Protein AF-A0A1G0H9F5-F1 (afdb_monomer)

Sequence (60 aa):
MRVAIERINRLEQENERLKRENAQLLQKFVVWQYNAHAHGLDSHKLNKALPSIDRGQTEK

pLDDT: mean 88.77, std 13.84, range [44.97, 98.69]

Solvent-accessible surface area (backbone atoms only — not comparable to full-atom values): 3712 Å² total; per-residue (Å²): 112,67,71,60,53,57,50,48,56,51,51,52,54,51,50,56,50,50,52,52,53,49,54,54,50,51,54,50,49,52,54,51,52,52,52,35,48,77,70,74,49,52,70,70,69,73,68,49,76,78,76,84,78,80,75,72,77,80,82,130

Foldseek 3Di:
DVVVVVVVVVVVVVVVVVVVVVVVVVVVVVVVVVVCVVVVHDPVNVPDPDPPPCPDPPDD

Mean predicted aligned error: 7.91 Å

Radius of gyration: 20.31 Å; Cα contacts (8 Å, |Δi|>4): 4; chains: 1; bounding box: 36×40×47 Å

Structure (mmCIF, N/CA/C/O backbone):
data_AF-A0A1G0H9F5-F1
#
_entry.id   AF-A0A1G0H9F5-F1
#
loop_
_atom_site.group_PDB
_atom_site.id
_atom_site.type_symbol
_atom_site.label_atom_id
_atom_site.label_alt_id
_atom_site.label_comp_id
_atom_site.label_asym_id
_atom_site.label_entity_id
_atom_site.label_seq_id
_atom_site.pdbx_PDB_ins_code
_atom_site.Cartn_x
_atom_site.Cartn_y
_atom_site.Cartn_z
_atom_site.occupancy
_atom_site.B_iso_or_equiv
_atom_site.auth_seq_id
_atom_site.auth_comp_id
_atom_site.auth_asym_id
_atom_site.auth_ato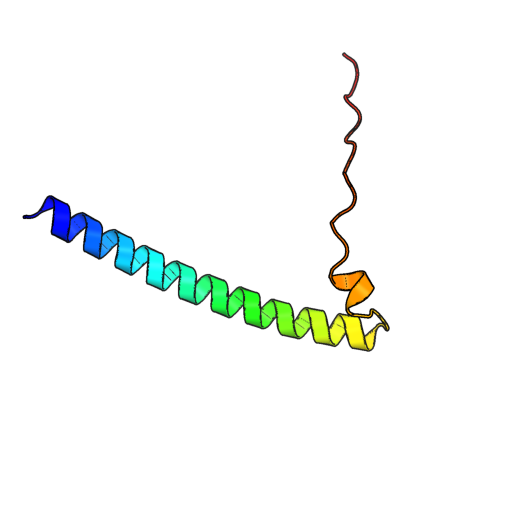m_id
_atom_site.pdbx_PDB_model_num
ATOM 1 N N . MET A 1 1 ? 22.703 -0.445 -27.961 1.00 65.81 1 MET A N 1
ATOM 2 C CA . MET A 1 1 ? 21.944 -1.555 -27.334 1.00 65.81 1 MET A CA 1
ATOM 3 C C . MET A 1 1 ? 22.255 -1.729 -25.843 1.00 65.81 1 MET A C 1
ATOM 5 O O . MET A 1 1 ? 21.314 -1.723 -25.066 1.00 65.81 1 MET A O 1
ATOM 9 N N . ARG A 1 2 ? 23.529 -1.793 -25.411 1.00 87.56 2 ARG A N 1
ATOM 10 C CA . ARG A 1 2 ? 23.909 -1.949 -23.982 1.00 87.56 2 ARG A CA 1
ATOM 11 C C . ARG A 1 2 ? 23.298 -0.915 -23.023 1.00 87.56 2 ARG A C 1
ATOM 13 O O . ARG A 1 2 ? 22.694 -1.303 -22.036 1.00 87.56 2 ARG A O 1
ATOM 20 N N . VAL A 1 3 ? 23.354 0.375 -23.364 1.00 91.56 3 VAL A N 1
ATOM 21 C CA . VAL A 1 3 ? 22.824 1.462 -22.509 1.00 91.56 3 VAL A CA 1
ATOM 22 C C . VAL A 1 3 ? 21.317 1.327 -22.244 1.00 91.56 3 VAL A C 1
ATOM 24 O O . VAL A 1 3 ? 20.855 1.590 -21.136 1.00 91.56 3 VAL A O 1
ATOM 27 N N . ALA A 1 4 ? 20.546 0.883 -23.241 1.00 92.62 4 ALA A N 1
ATOM 28 C CA . ALA A 1 4 ? 19.109 0.661 -23.083 1.00 92.62 4 ALA A CA 1
ATOM 29 C C . ALA A 1 4 ? 18.825 -0.524 -22.144 1.00 92.62 4 ALA A C 1
ATOM 31 O O . ALA A 1 4 ? 17.982 -0.409 -21.261 1.00 92.62 4 ALA A O 1
ATOM 32 N N . ILE A 1 5 ? 19.581 -1.618 -22.277 1.00 95.94 5 ILE A N 1
ATOM 33 C CA . ILE A 1 5 ? 19.467 -2.804 -21.412 1.00 95.94 5 ILE A CA 1
ATOM 34 C C . ILE A 1 5 ? 19.831 -2.454 -19.960 1.00 95.94 5 ILE A C 1
ATOM 36 O O . ILE A 1 5 ? 19.097 -2.785 -19.037 1.00 95.94 5 ILE A O 1
ATOM 40 N N . GLU A 1 6 ? 20.912 -1.704 -19.741 1.00 96.06 6 GLU A N 1
ATOM 41 C CA . GLU A 1 6 ? 21.304 -1.237 -18.403 1.00 96.06 6 GLU A CA 1
ATOM 42 C C . GLU A 1 6 ? 20.273 -0.292 -17.773 1.00 96.06 6 GLU A C 1
ATOM 44 O O . GLU A 1 6 ? 20.127 -0.243 -16.549 1.00 96.06 6 GLU A O 1
ATOM 49 N N . ARG A 1 7 ? 19.568 0.504 -18.587 1.00 96.75 7 ARG A N 1
ATOM 50 C CA . ARG A 1 7 ? 18.481 1.358 -18.099 1.00 96.75 7 ARG A CA 1
ATOM 51 C C . ARG A 1 7 ? 17.266 0.526 -17.700 1.00 96.75 7 ARG A C 1
ATOM 53 O O . ARG A 1 7 ? 16.710 0.799 -16.642 1.00 96.75 7 ARG A O 1
ATOM 60 N N . ILE A 1 8 ? 16.898 -0.472 -18.502 1.00 97.56 8 ILE A N 1
ATOM 61 C CA . ILE A 1 8 ? 15.793 -1.393 -18.205 1.00 97.56 8 ILE A CA 1
ATOM 62 C C . ILE A 1 8 ? 16.068 -2.130 -16.894 1.00 97.56 8 ILE A C 1
ATOM 64 O O . ILE A 1 8 ? 15.281 -1.997 -15.965 1.00 97.56 8 ILE A O 1
ATOM 68 N N . ASN A 1 9 ? 17.235 -2.764 -16.755 1.00 97.81 9 ASN A N 1
ATOM 69 C CA . ASN A 1 9 ? 17.583 -3.517 -15.547 1.00 97.81 9 ASN A CA 1
ATOM 70 C C . ASN A 1 9 ? 17.542 -2.646 -14.278 1.00 97.81 9 ASN A C 1
ATOM 72 O O . ASN A 1 9 ? 17.080 -3.088 -13.227 1.00 97.81 9 ASN A O 1
ATOM 76 N N . ARG A 1 10 ? 18.007 -1.390 -14.361 1.00 97.81 10 ARG A N 1
ATOM 77 C CA . ARG A 1 10 ? 17.932 -0.444 -13.235 1.00 97.81 10 ARG A CA 1
ATOM 78 C C . ARG A 1 10 ? 16.493 -0.086 -12.882 1.00 97.81 10 ARG A C 1
ATOM 80 O O . ARG A 1 10 ? 16.147 -0.086 -11.705 1.00 97.81 10 ARG A O 1
ATOM 87 N N . LEU A 1 11 ? 15.668 0.204 -13.887 1.00 98.38 11 LEU A N 1
ATOM 88 C CA . LEU A 1 11 ? 14.261 0.538 -13.677 1.00 98.38 11 LEU A CA 1
ATOM 89 C C . LEU A 1 11 ? 13.477 -0.649 -13.109 1.00 98.38 11 LEU A C 1
ATOM 91 O O . LEU A 1 11 ? 12.652 -0.445 -12.228 1.00 98.38 11 LEU A O 1
ATOM 95 N N . GLU A 1 12 ? 13.754 -1.874 -13.551 1.00 98.38 12 GLU A N 1
ATOM 96 C CA . GLU A 1 12 ? 13.134 -3.086 -13.004 1.00 98.38 12 GLU A CA 1
ATOM 97 C C . GLU A 1 12 ? 13.502 -3.286 -11.530 1.00 98.38 12 GLU A C 1
ATOM 99 O O . GLU A 1 12 ? 12.622 -3.487 -10.694 1.00 98.38 12 GLU A O 1
ATOM 104 N N . GLN A 1 13 ? 14.784 -3.148 -11.178 1.00 98.50 13 GLN A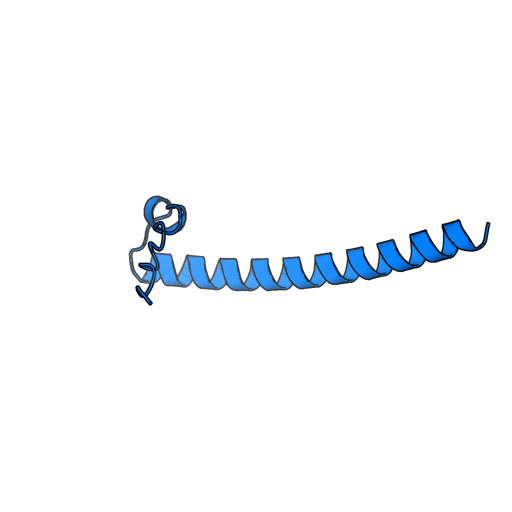 N 1
ATOM 105 C CA . GLN A 1 13 ? 15.234 -3.250 -9.786 1.00 98.50 13 GLN A CA 1
ATOM 106 C C . GLN A 1 13 ? 14.614 -2.168 -8.895 1.00 98.50 13 GLN A C 1
ATOM 108 O O . GLN A 1 13 ? 14.196 -2.448 -7.768 1.00 98.50 13 GLN A O 1
ATOM 113 N N . GLU A 1 14 ? 14.540 -0.933 -9.391 1.00 98.44 14 GLU A N 1
ATOM 114 C CA . GLU A 1 14 ? 13.905 0.169 -8.676 1.00 98.44 14 GLU A CA 1
ATOM 115 C C . GLU A 1 14 ? 12.403 -0.068 -8.508 1.00 98.44 14 GLU A C 1
ATOM 117 O O . GLU A 1 14 ? 11.874 0.118 -7.414 1.00 98.44 14 GLU A O 1
ATOM 122 N N . ASN A 1 15 ? 11.727 -0.553 -9.549 1.00 98.62 15 ASN A N 1
ATOM 123 C CA . ASN A 1 15 ? 10.306 -0.867 -9.503 1.00 98.62 15 ASN A CA 1
ATOM 124 C C . ASN A 1 15 ? 10.002 -1.956 -8.465 1.00 98.62 15 ASN A C 1
ATOM 126 O O . ASN A 1 15 ? 9.106 -1.783 -7.640 1.00 98.62 15 ASN A O 1
ATOM 130 N N . GLU A 1 16 ? 10.787 -3.034 -8.437 1.00 98.69 16 GLU A N 1
ATOM 131 C CA . GLU A 1 16 ? 10.627 -4.104 -7.449 1.00 98.69 16 GLU A CA 1
ATOM 132 C C . GLU A 1 16 ? 10.915 -3.629 -6.021 1.00 98.69 16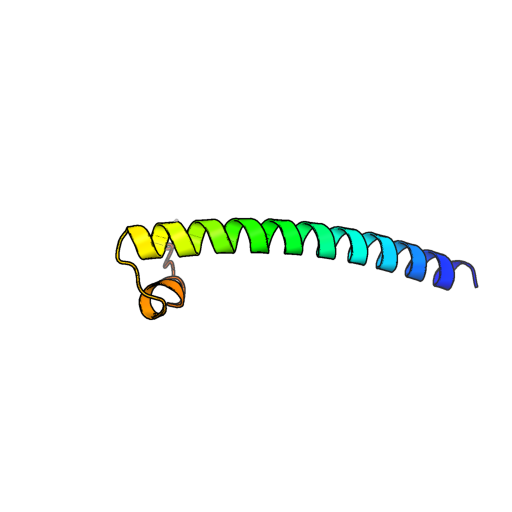 GLU A C 1
ATOM 134 O O . GLU A 1 16 ? 10.201 -3.989 -5.080 1.00 98.69 16 GLU A O 1
ATOM 139 N N . ARG A 1 17 ? 11.916 -2.760 -5.833 1.00 98.62 17 ARG A N 1
ATOM 140 C CA . ARG A 1 17 ? 12.164 -2.120 -4.535 1.00 98.62 17 ARG A CA 1
ATOM 141 C C . ARG A 1 17 ? 10.968 -1.271 -4.097 1.00 98.62 17 ARG A C 1
ATOM 143 O O . ARG A 1 17 ? 10.487 -1.453 -2.980 1.00 98.62 17 ARG A O 1
ATOM 150 N N . LEU A 1 18 ? 10.461 -0.407 -4.976 1.00 98.69 18 LEU A N 1
ATOM 151 C CA . LEU A 1 18 ? 9.325 0.472 -4.692 1.00 98.69 18 LEU A CA 1
ATOM 152 C C . LEU A 1 18 ? 8.049 -0.317 -4.386 1.00 98.69 18 LEU A C 1
ATOM 154 O O . LEU A 1 18 ? 7.316 0.045 -3.469 1.00 98.69 18 LEU A O 1
ATOM 158 N N . LYS A 1 19 ? 7.792 -1.427 -5.089 1.00 98.56 19 LYS A N 1
ATOM 159 C CA . LYS A 1 19 ? 6.666 -2.324 -4.784 1.00 98.56 19 LYS A CA 1
ATOM 160 C C . LYS A 1 19 ? 6.758 -2.892 -3.370 1.00 98.56 19 LYS A C 1
ATOM 162 O O . LYS A 1 19 ? 5.761 -2.879 -2.649 1.00 98.56 19 LYS A O 1
ATOM 167 N N . ARG A 1 20 ? 7.942 -3.358 -2.954 1.00 98.56 20 ARG A N 1
ATOM 168 C CA . ARG A 1 20 ? 8.160 -3.874 -1.590 1.00 98.56 20 ARG A CA 1
ATOM 169 C C . ARG A 1 20 ? 7.967 -2.792 -0.533 1.00 98.56 20 ARG A C 1
ATOM 171 O O . ARG A 1 20 ? 7.281 -3.032 0.456 1.00 98.56 20 ARG A O 1
ATOM 178 N N . GLU A 1 21 ? 8.544 -1.613 -0.746 1.00 98.50 21 GLU A N 1
ATOM 179 C CA . GLU A 1 21 ? 8.398 -0.476 0.169 1.00 98.50 21 GLU A CA 1
ATOM 180 C C . GLU A 1 21 ? 6.927 -0.048 0.286 1.00 98.50 21 GLU A C 1
ATOM 182 O O . GLU A 1 21 ? 6.423 0.128 1.394 1.00 98.50 21 GLU A O 1
ATOM 187 N N . ASN A 1 22 ? 6.200 0.020 -0.832 1.00 98.56 22 ASN A N 1
ATOM 188 C CA . ASN A 1 22 ? 4.774 0.336 -0.844 1.00 98.56 22 ASN A CA 1
ATOM 189 C C . ASN A 1 22 ? 3.950 -0.715 -0.080 1.00 98.56 22 ASN A C 1
ATOM 191 O O . ASN A 1 22 ? 3.148 -0.361 0.780 1.00 98.56 22 ASN A O 1
ATOM 195 N N . ALA A 1 23 ? 4.200 -2.010 -0.299 1.00 98.38 23 ALA A N 1
ATOM 196 C CA . ALA A 1 23 ? 3.517 -3.073 0.440 1.00 98.38 23 ALA A CA 1
ATOM 197 C C . ALA A 1 23 ? 3.737 -2.964 1.963 1.00 98.38 23 ALA A C 1
ATOM 199 O O . ALA A 1 23 ? 2.794 -3.100 2.743 1.00 98.38 23 ALA A O 1
ATOM 200 N N . GLN A 1 24 ? 4.963 -2.652 2.394 1.00 98.25 24 GLN A N 1
ATOM 201 C CA . GLN A 1 24 ? 5.278 -2.432 3.809 1.00 98.25 24 GLN A CA 1
ATOM 202 C C . GLN A 1 24 ? 4.586 -1.184 4.375 1.00 98.25 24 GLN A C 1
ATOM 204 O O . GLN A 1 24 ? 4.107 -1.202 5.511 1.00 98.25 24 GLN A O 1
ATOM 209 N N . LEU A 1 25 ? 4.521 -0.096 3.604 1.00 98.25 25 LEU A N 1
ATOM 210 C CA . LEU A 1 25 ? 3.810 1.120 4.000 1.00 98.25 25 LEU A CA 1
ATOM 211 C C . LEU A 1 25 ? 2.304 0.875 4.118 1.00 98.25 25 LEU A C 1
ATOM 213 O O . LEU A 1 25 ? 1.710 1.292 5.108 1.00 98.25 25 LEU A O 1
ATOM 217 N N . LEU A 1 26 ? 1.703 0.143 3.177 1.00 98.12 26 LEU A N 1
ATOM 218 C CA . LEU A 1 26 ? 0.292 -0.244 3.234 1.00 98.12 26 LEU A CA 1
ATOM 219 C C . LEU A 1 26 ? -0.013 -1.092 4.471 1.00 98.12 26 LEU A C 1
ATOM 221 O O . LEU A 1 26 ? -1.003 -0.840 5.155 1.00 98.12 26 LEU A O 1
ATOM 225 N N . GLN A 1 27 ? 0.860 -2.042 4.817 1.00 97.94 27 GLN A N 1
ATOM 226 C CA . GLN A 1 27 ? 0.707 -2.829 6.041 1.00 97.94 27 GLN A CA 1
ATOM 227 C C . GLN A 1 27 ? 0.700 -1.933 7.291 1.00 97.94 27 GLN A C 1
ATOM 229 O O . GLN A 1 27 ? -0.181 -2.064 8.143 1.00 97.94 27 GLN A O 1
ATOM 234 N N . LYS A 1 28 ? 1.649 -0.993 7.396 1.00 97.44 28 LYS A N 1
ATOM 235 C CA . LYS A 1 28 ? 1.691 -0.024 8.507 1.00 97.44 28 LYS A CA 1
ATOM 236 C C . LYS A 1 28 ? 0.447 0.859 8.530 1.00 97.44 28 LYS A C 1
ATOM 238 O O . LYS A 1 28 ? -0.117 1.088 9.596 1.00 97.44 28 LYS A O 1
ATOM 243 N N . PHE A 1 29 ? -0.007 1.304 7.361 1.00 95.50 29 PHE A N 1
ATOM 244 C CA . PHE A 1 29 ? -1.192 2.138 7.219 1.00 95.50 29 PHE A CA 1
ATOM 245 C C . PHE A 1 29 ? -2.453 1.441 7.746 1.00 95.50 29 PHE A C 1
ATOM 247 O O . PHE A 1 29 ? -3.241 2.065 8.451 1.00 95.50 29 PHE A O 1
ATOM 254 N N . VAL A 1 30 ? -2.626 0.139 7.492 1.00 95.44 30 VAL A N 1
ATOM 255 C CA . VAL A 1 30 ? -3.743 -0.644 8.05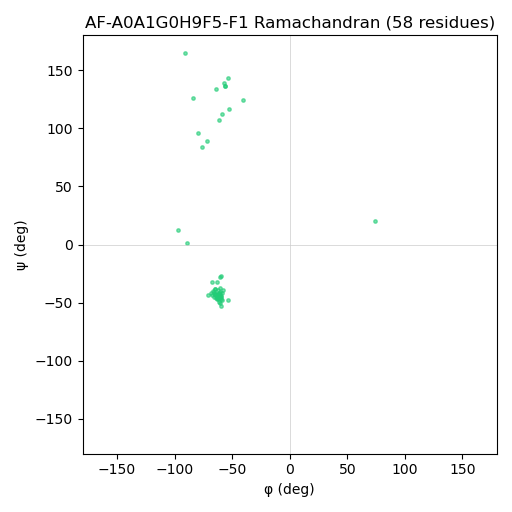6 1.00 95.44 30 VAL A CA 1
ATOM 256 C C . VAL A 1 30 ? -3.682 -0.690 9.585 1.00 95.44 30 VAL A C 1
ATOM 258 O O . VAL A 1 30 ? -4.687 -0.425 10.242 1.00 95.44 30 VAL A O 1
ATOM 261 N N . VAL A 1 31 ? -2.508 -0.968 10.161 1.00 96.50 31 VAL A N 1
ATO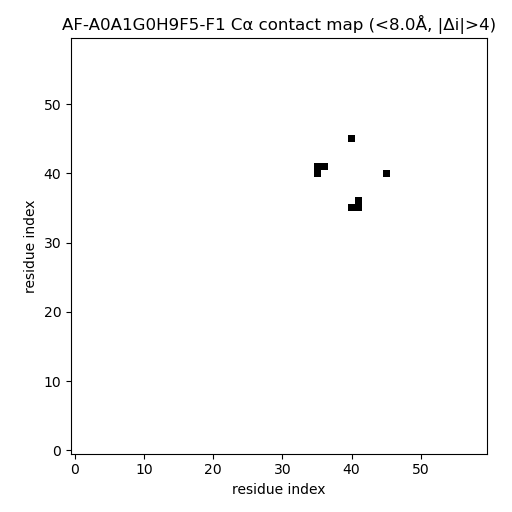M 262 C CA . VAL A 1 31 ? -2.324 -1.000 11.624 1.00 96.50 31 VAL A CA 1
ATOM 263 C C . VAL A 1 31 ? -2.656 0.355 12.248 1.00 96.50 31 VAL A C 1
ATOM 265 O O . VAL A 1 31 ? -3.362 0.424 13.254 1.00 96.50 31 VAL A O 1
ATOM 268 N N . TRP A 1 32 ? -2.186 1.447 11.645 1.00 95.44 32 TRP A N 1
ATOM 269 C CA . TRP A 1 32 ? -2.466 2.794 12.138 1.00 95.44 32 TRP A CA 1
ATOM 270 C C . TRP A 1 32 ? -3.939 3.164 12.030 1.00 95.44 32 TRP A C 1
ATOM 272 O O . TRP A 1 32 ? -4.467 3.736 12.977 1.00 95.44 32 TRP A O 1
ATOM 282 N N . GLN A 1 33 ? -4.615 2.808 10.935 1.00 93.12 33 GLN A N 1
ATOM 283 C CA . GLN A 1 33 ? -6.055 3.031 10.803 1.00 93.12 33 GLN A CA 1
ATOM 284 C C . GLN A 1 33 ? -6.849 2.272 11.870 1.00 93.12 33 GLN A C 1
ATOM 286 O O . GLN A 1 33 ? -7.736 2.855 12.490 1.00 93.12 33 GLN A O 1
ATOM 291 N N . TYR A 1 34 ? -6.512 1.003 12.124 1.00 95.00 34 TYR A N 1
ATOM 292 C CA . TYR A 1 34 ? -7.160 0.219 13.176 1.00 95.00 34 TYR A CA 1
ATOM 293 C C . TYR A 1 34 ? -6.967 0.862 14.555 1.00 95.00 34 TYR A C 1
ATOM 295 O O . TYR A 1 34 ? -7.941 1.096 15.268 1.00 95.00 34 TYR A O 1
ATOM 303 N N . ASN A 1 35 ? -5.726 1.206 14.908 1.00 96.06 35 ASN A N 1
ATOM 304 C CA . ASN A 1 35 ? -5.428 1.844 16.190 1.00 96.06 35 ASN A CA 1
ATOM 305 C C . ASN A 1 35 ? -6.125 3.205 16.313 1.00 96.06 35 ASN A C 1
ATOM 307 O O . ASN A 1 35 ? -6.700 3.513 17.351 1.00 96.06 35 ASN A O 1
ATOM 311 N N . ALA A 1 36 ? -6.122 4.011 15.251 1.00 95.38 36 ALA A N 1
ATOM 312 C CA . ALA A 1 36 ? -6.809 5.294 15.220 1.00 95.38 36 ALA A CA 1
ATOM 313 C C . ALA A 1 36 ? -8.311 5.132 15.490 1.00 95.38 36 ALA A C 1
ATOM 315 O O . ALA A 1 36 ? -8.848 5.807 16.369 1.00 95.38 36 ALA A O 1
ATOM 316 N N . HIS A 1 37 ? -8.960 4.186 14.810 1.00 92.75 37 HIS A N 1
ATOM 317 C CA . HIS A 1 37 ? -10.363 3.866 15.045 1.00 92.75 37 HIS A CA 1
ATOM 318 C C . HIS A 1 37 ? -10.609 3.393 16.488 1.00 92.75 37 HIS A C 1
ATOM 320 O O . HIS A 1 37 ? -11.524 3.884 17.145 1.00 92.75 37 HIS A O 1
ATOM 326 N N . ALA A 1 38 ? -9.762 2.503 17.019 1.00 95.19 38 ALA A N 1
ATOM 327 C CA . ALA A 1 38 ? -9.844 2.034 18.406 1.00 95.19 38 ALA A CA 1
ATOM 328 C C . ALA A 1 38 ? -9.709 3.174 19.437 1.00 95.19 38 ALA A C 1
ATOM 330 O O . ALA A 1 38 ? -10.260 3.086 20.532 1.00 95.19 38 ALA A O 1
ATOM 331 N N . HIS A 1 39 ? -9.024 4.261 19.075 1.00 95.94 39 HIS A N 1
ATOM 332 C CA . HIS A 1 39 ? -8.875 5.471 19.886 1.00 95.94 39 HIS A CA 1
ATOM 333 C C . HIS A 1 39 ? -9.868 6.595 19.526 1.00 95.94 39 HIS A C 1
ATOM 335 O O . HIS A 1 39 ? -9.707 7.724 19.989 1.00 95.94 39 HIS A O 1
ATOM 341 N N . GLY A 1 40 ? -10.904 6.318 18.725 1.00 93.56 40 GLY A N 1
ATOM 342 C CA . GLY A 1 40 ? -11.960 7.285 18.402 1.00 93.56 40 GLY A CA 1
ATOM 343 C C . GLY A 1 40 ? -11.544 8.392 17.424 1.00 93.56 40 GLY A C 1
ATOM 344 O O . GLY A 1 40 ? -12.179 9.449 17.370 1.00 93.56 40 GLY A O 1
ATOM 345 N N . LEU A 1 41 ? -10.471 8.184 16.657 1.00 93.00 41 LEU A N 1
ATOM 346 C CA . LEU A 1 41 ? -10.107 9.051 15.539 1.00 93.00 41 LEU A CA 1
ATOM 347 C C . LEU A 1 41 ? -10.887 8.631 14.291 1.00 93.00 41 LEU A C 1
ATOM 349 O O . LEU A 1 41 ? -10.842 7.478 13.867 1.00 93.00 41 LEU A O 1
ATOM 353 N N . ASP A 1 42 ? -11.578 9.594 13.690 1.00 87.88 42 ASP A N 1
ATOM 354 C CA . ASP A 1 42 ? -12.301 9.417 12.435 1.00 87.88 42 ASP A CA 1
ATOM 355 C C . ASP A 1 42 ? -11.426 9.745 11.211 1.00 87.88 42 ASP A C 1
ATOM 357 O O . ASP A 1 42 ? -10.371 10.386 11.297 1.00 87.88 42 ASP A O 1
ATOM 361 N N . SER A 1 43 ? -11.883 9.319 10.033 1.00 85.31 43 SER A N 1
ATOM 362 C CA . SER A 1 43 ? -11.180 9.551 8.770 1.00 85.31 43 SER A CA 1
ATOM 363 C C . SER A 1 43 ? -11.009 11.036 8.440 1.00 85.31 43 SER A C 1
ATOM 365 O O . SER A 1 43 ? -10.048 11.388 7.762 1.00 85.31 43 SER A O 1
ATOM 367 N N . HIS A 1 44 ? -11.898 11.923 8.897 1.00 87.69 44 HIS A N 1
ATOM 368 C CA . HIS A 1 44 ? -11.770 13.355 8.627 1.00 87.69 44 HIS A CA 1
ATOM 369 C C . HIS A 1 44 ? -10.546 13.937 9.346 1.00 87.69 44 HIS A C 1
ATOM 371 O O . HIS A 1 44 ? -9.758 14.663 8.739 1.00 87.69 44 HIS A O 1
ATOM 377 N N . LYS A 1 45 ? -10.329 13.551 10.608 1.00 86.62 45 LYS A N 1
ATOM 378 C CA . LYS A 1 45 ? -9.133 13.922 11.377 1.00 86.62 45 LYS A CA 1
ATOM 379 C C . LYS A 1 45 ? -7.859 13.328 10.783 1.00 86.62 45 LYS A C 1
ATOM 381 O O 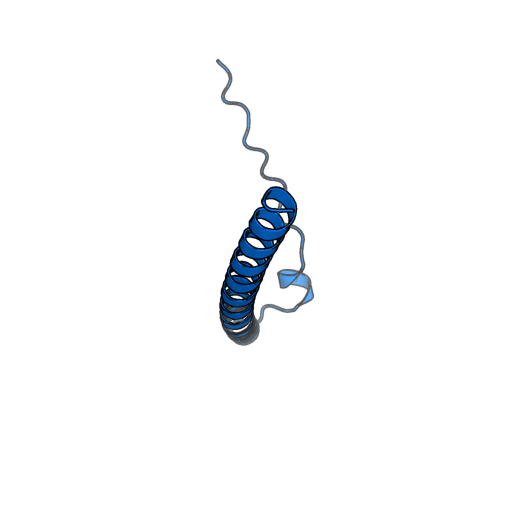. LYS A 1 45 ? -6.862 14.038 10.688 1.00 86.62 45 LYS A O 1
ATOM 386 N N . LEU A 1 46 ? -7.890 12.061 10.366 1.00 87.31 46 LEU A N 1
ATOM 387 C CA . LEU A 1 46 ? -6.719 11.379 9.797 1.00 87.31 46 LEU A CA 1
ATOM 388 C C . LEU A 1 46 ? -6.283 11.950 8.441 1.00 87.31 46 LEU A C 1
ATOM 390 O O . LEU A 1 46 ? -5.093 11.967 8.148 1.00 87.31 46 LEU A O 1
ATOM 394 N N . ASN A 1 47 ? -7.226 12.435 7.630 1.00 88.00 47 ASN A N 1
ATOM 395 C CA . ASN A 1 47 ? -6.941 13.031 6.320 1.00 88.00 47 ASN A CA 1
ATOM 396 C C . ASN A 1 47 ? -6.665 14.540 6.378 1.00 88.00 47 ASN A C 1
ATOM 398 O O . ASN A 1 47 ? -6.461 15.174 5.341 1.00 88.00 47 ASN A O 1
ATOM 402 N N . LYS A 1 48 ? -6.678 15.146 7.570 1.00 89.44 48 LYS A N 1
ATOM 403 C CA . LYS A 1 48 ? -6.374 16.566 7.712 1.00 89.44 48 LYS A CA 1
ATOM 404 C C . LYS A 1 48 ? -4.922 16.812 7.299 1.00 89.44 48 LYS A C 1
AT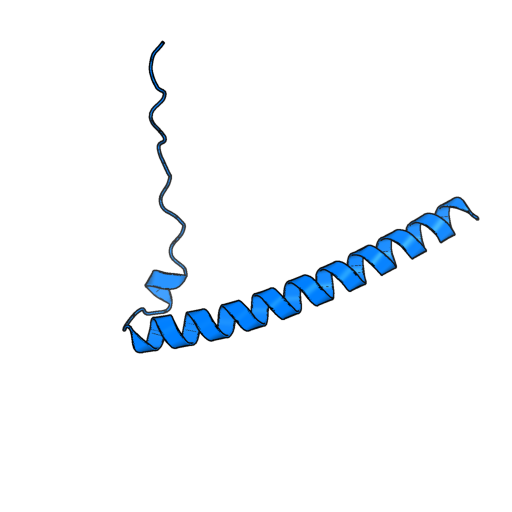OM 406 O O . LYS A 1 48 ? -4.019 16.098 7.731 1.00 89.44 48 LYS A O 1
ATOM 411 N N . ALA A 1 49 ? -4.701 17.842 6.483 1.00 86.56 49 ALA A N 1
ATOM 412 C CA . ALA A 1 49 ? -3.354 18.272 6.131 1.00 86.56 49 ALA A CA 1
ATOM 413 C C . ALA A 1 49 ? -2.526 18.517 7.400 1.00 86.56 49 ALA A C 1
ATOM 415 O O . ALA A 1 49 ? -3.043 19.020 8.406 1.00 86.56 49 ALA A O 1
ATOM 416 N N . LEU A 1 50 ? -1.239 18.169 7.341 1.00 82.56 50 LEU A N 1
ATOM 417 C CA . LEU A 1 50 ? -0.322 18.473 8.430 1.00 82.56 50 LEU A CA 1
ATOM 418 C C . LEU A 1 50 ? -0.343 19.988 8.684 1.00 82.56 50 LEU A C 1
ATOM 420 O O . LEU A 1 50 ? -0.355 20.761 7.721 1.00 82.56 50 LEU A O 1
ATOM 424 N N . PRO A 1 51 ? -0.379 20.428 9.953 1.00 80.50 51 PRO A N 1
ATOM 425 C CA . PRO A 1 51 ? -0.339 21.848 10.258 1.00 80.50 51 PRO A CA 1
ATOM 426 C C . PRO A 1 51 ? 0.928 22.457 9.652 1.00 80.50 51 PRO A C 1
ATOM 428 O O . PRO A 1 51 ? 2.000 21.848 9.705 1.00 80.50 51 PRO A O 1
ATOM 431 N N . SER A 1 52 ? 0.802 23.653 9.074 1.00 77.38 52 SER A N 1
ATOM 432 C CA . SER A 1 52 ? 1.963 24.413 8.614 1.00 77.38 52 SER A CA 1
ATOM 433 C C . SER A 1 52 ? 2.872 24.649 9.813 1.00 77.38 52 SER A C 1
ATOM 435 O O 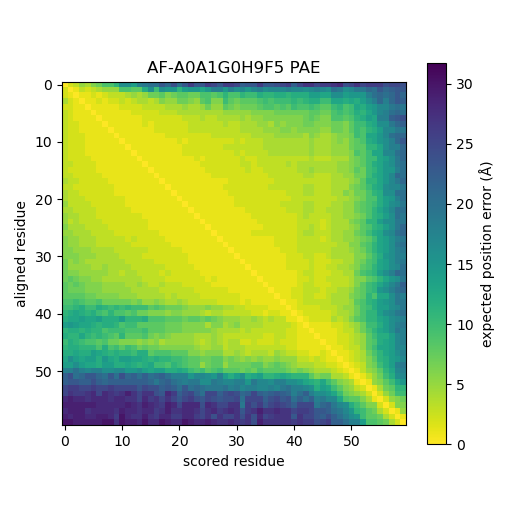. SER A 1 52 ? 2.487 25.338 10.758 1.00 77.38 52 SER A O 1
ATOM 437 N N . ILE A 1 53 ? 4.053 24.033 9.812 1.00 69.31 53 ILE A N 1
ATOM 438 C CA . ILE A 1 53 ? 5.035 24.267 10.864 1.00 69.31 53 ILE A CA 1
ATOM 439 C C . ILE A 1 53 ? 5.717 25.590 10.527 1.00 69.31 53 ILE A C 1
ATOM 441 O O . ILE A 1 53 ? 6.660 25.609 9.737 1.00 69.31 53 ILE A O 1
ATOM 445 N N . ASP A 1 54 ? 5.246 26.688 11.117 1.00 68.38 54 ASP A N 1
ATOM 446 C CA . ASP A 1 54 ? 6.029 27.919 11.163 1.00 68.38 54 ASP A CA 1
ATOM 447 C C . ASP A 1 54 ? 7.176 27.707 12.157 1.00 68.38 54 ASP A C 1
ATOM 449 O O . ASP A 1 54 ? 7.045 27.873 13.371 1.00 68.38 54 ASP A O 1
ATOM 453 N N . ARG A 1 55 ? 8.298 27.195 11.643 1.00 64.50 55 ARG A N 1
ATOM 454 C CA . ARG A 1 55 ? 9.553 27.145 12.389 1.00 64.50 55 ARG A CA 1
ATOM 455 C C . ARG A 1 55 ? 10.098 28.562 12.364 1.00 64.50 55 ARG A C 1
ATOM 457 O O . ARG A 1 55 ? 10.881 28.879 11.470 1.00 64.50 55 ARG A O 1
ATOM 464 N N . GLY A 1 56 ? 9.623 29.390 13.296 1.00 55.31 56 GLY A N 1
ATOM 465 C CA . GLY A 1 56 ? 10.044 30.779 13.436 1.00 55.31 56 GLY A CA 1
ATOM 466 C C . GLY A 1 56 ? 11.549 30.894 13.216 1.00 55.31 56 GLY A C 1
ATOM 467 O O . GLY A 1 56 ? 12.330 30.156 13.823 1.00 55.31 56 GLY A O 1
ATOM 468 N N . GLN A 1 57 ? 11.939 31.747 12.270 1.00 56.16 57 GLN A N 1
ATOM 469 C CA . GLN A 1 57 ? 13.337 32.065 12.014 1.00 56.16 57 GLN A CA 1
ATOM 470 C C . GLN A 1 57 ? 13.952 32.491 13.351 1.00 56.16 57 GLN A C 1
ATOM 472 O O . GLN A 1 57 ? 13.519 33.477 13.940 1.00 56.16 57 GLN A O 1
ATOM 477 N N . THR A 1 58 ? 14.9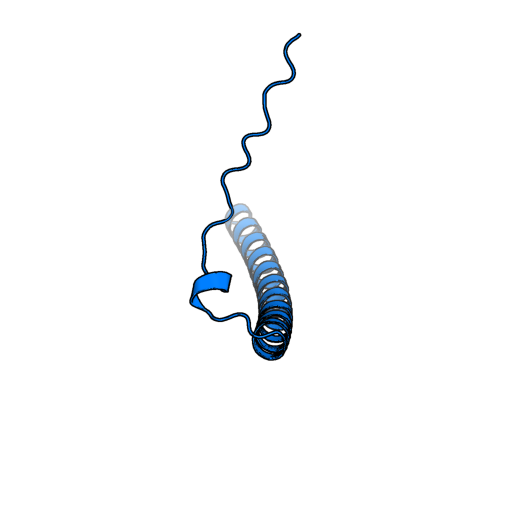28 31.741 13.861 1.00 54.41 58 THR A N 1
ATOM 478 C CA . THR A 1 58 ? 15.805 32.259 14.912 1.00 54.41 58 THR A CA 1
ATOM 479 C C . THR A 1 58 ? 16.523 33.466 14.322 1.00 54.41 58 THR A C 1
ATOM 481 O O . THR A 1 58 ? 17.361 33.297 13.431 1.00 54.41 58 THR A O 1
ATOM 484 N N . GLU A 1 59 ? 16.133 34.665 14.755 1.00 50.78 59 GLU A N 1
ATOM 485 C CA . GLU A 1 59 ? 16.815 35.912 14.415 1.00 50.78 59 GLU A CA 1
ATOM 486 C C . GLU A 1 59 ? 18.296 35.808 14.823 1.00 50.78 59 GLU A C 1
ATOM 488 O O . GLU A 1 59 ? 18.628 35.237 15.866 1.00 50.78 59 GLU A O 1
ATOM 493 N N . LYS A 1 60 ? 19.176 36.276 13.932 1.00 44.97 60 LYS A N 1
ATOM 494 C CA . LYS A 1 60 ? 20.631 36.340 14.124 1.00 44.97 60 LYS A CA 1
ATOM 495 C C . LYS A 1 60 ? 21.029 37.553 14.949 1.00 44.97 60 LYS A C 1
ATOM 497 O O . LYS A 1 60 ? 20.419 38.619 14.724 1.00 44.97 60 LYS A O 1
#

Secondary structure (DSSP, 8-state):
-HHHHHHHHHHHHHHHHHHHHHHHHHHHHHHHHHHHHHTT--HHHHTSPPP---------